Protein AF-A0A6L7EW89-F1 (afdb_monomer)

Organism: NCBI:txid2691959

Secondary structure (DSSP, 8-state):
-PPEEEEE-PPTT-S--EE--TTS--TTT--SS-S-HHHHSS--HHHHHHHHHHHHHHHHHHTTSS---HHHHHHHHHHHHHHHHHHHGGGEEEEE--SSTTHHHHHHGGGTTS--TT-EE-

Structure (mmCIF, N/CA/C/O backbone):
data_AF-A0A6L7EW89-F1
#
_entry.id   AF-A0A6L7EW89-F1
#
loop_
_atom_site.group_PDB
_atom_site.id
_atom_site.type_symbol
_atom_site.label_atom_id
_atom_site.label_alt_id
_atom_site.label_comp_id
_atom_site.label_asym_id
_atom_site.label_entity_id
_atom_site.label_seq_id
_atom_site.pdbx_PDB_ins_code
_atom_site.Cartn_x
_atom_site.Cartn_y
_atom_site.Cartn_z
_atom_site.occupancy
_atom_site.B_iso_or_equiv
_atom_site.auth_seq_id
_atom_site.auth_comp_id
_atom_site.auth_asym_id
_atom_site.auth_atom_id
_atom_site.pdbx_PDB_model_num
ATOM 1 N N . MET A 1 1 ? -4.971 5.692 22.492 1.00 75.12 1 MET A N 1
ATOM 2 C CA . MET A 1 1 ? -4.033 4.571 22.250 1.00 75.12 1 MET A CA 1
ATOM 3 C C . MET A 1 1 ? -3.258 4.875 20.975 1.00 75.12 1 MET A C 1
ATOM 5 O O . MET A 1 1 ? -3.842 5.491 20.091 1.00 75.12 1 MET A O 1
ATOM 9 N N . LYS A 1 2 ? -1.961 4.550 20.885 1.00 88.19 2 LYS A N 1
ATOM 10 C CA . LYS A 1 2 ? -1.204 4.744 19.634 1.00 88.19 2 LYS A CA 1
ATOM 11 C C . LYS A 1 2 ? -1.612 3.649 18.630 1.00 88.19 2 LYS A C 1
ATOM 13 O O . LYS A 1 2 ? -1.685 2.502 19.066 1.00 88.19 2 LYS A O 1
ATOM 18 N N . PRO A 1 3 ? -1.844 3.971 17.345 1.00 93.75 3 PRO A N 1
ATOM 19 C CA . PRO A 1 3 ? -2.218 2.970 16.347 1.00 93.75 3 PRO A CA 1
ATOM 20 C C . PRO A 1 3 ? -1.109 1.924 16.144 1.00 93.75 3 PRO A C 1
ATOM 22 O O . PRO A 1 3 ? 0.074 2.218 16.382 1.00 93.75 3 PRO A O 1
ATOM 25 N N . TYR A 1 4 ? -1.502 0.719 15.724 1.00 94.62 4 TYR A N 1
ATOM 26 C CA . TYR A 1 4 ? -0.593 -0.340 15.278 1.00 94.62 4 TYR A CA 1
ATOM 27 C C . TYR A 1 4 ? -0.007 0.034 13.916 1.00 94.62 4 TYR A C 1
ATOM 29 O O . TYR A 1 4 ? -0.7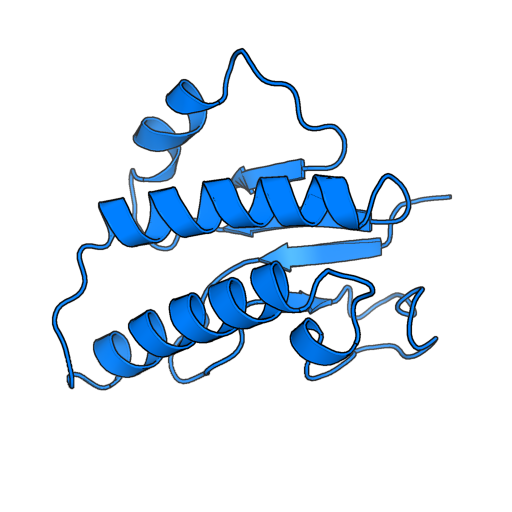36 0.483 13.031 1.00 94.62 4 TYR A O 1
ATOM 37 N N . ARG A 1 5 ? 1.312 -0.074 13.756 1.00 94.69 5 ARG A N 1
ATOM 38 C CA . ARG A 1 5 ? 1.981 0.363 12.527 1.00 94.69 5 ARG A CA 1
ATOM 39 C C . ARG A 1 5 ? 2.046 -0.787 11.538 1.00 94.69 5 ARG A C 1
ATOM 41 O O . ARG A 1 5 ? 2.531 -1.855 11.883 1.00 94.69 5 ARG A O 1
ATOM 48 N N . VAL A 1 6 ? 1.607 -0.520 10.315 1.00 95.50 6 VAL A N 1
ATOM 49 C CA . VAL A 1 6 ? 1.750 -1.426 9.177 1.00 95.50 6 VAL A CA 1
ATOM 50 C C . VAL A 1 6 ? 2.653 -0.740 8.167 1.00 95.50 6 VAL A C 1
ATOM 52 O O . VAL A 1 6 ? 2.361 0.364 7.708 1.00 95.50 6 VAL A O 1
ATOM 55 N N . ARG A 1 7 ? 3.776 -1.368 7.847 1.00 94.69 7 ARG A N 1
ATOM 56 C CA . ARG A 1 7 ? 4.661 -0.942 6.765 1.00 94.69 7 ARG A CA 1
ATOM 57 C C . ARG A 1 7 ? 4.203 -1.647 5.493 1.00 94.69 7 ARG A C 1
ATOM 59 O O . ARG A 1 7 ? 4.013 -2.856 5.518 1.00 94.69 7 ARG A O 1
ATOM 66 N N . PHE A 1 8 ? 4.009 -0.887 4.425 1.00 96.06 8 PHE A N 1
ATOM 67 C CA . PHE A 1 8 ? 3.593 -1.374 3.116 1.00 96.06 8 PHE A CA 1
ATOM 68 C C . PHE A 1 8 ? 4.735 -1.126 2.136 1.00 96.06 8 PHE A C 1
ATOM 70 O O . PHE A 1 8 ? 5.020 0.028 1.808 1.00 96.06 8 PHE A O 1
ATOM 77 N N . MET A 1 9 ? 5.395 -2.184 1.679 1.00 93.56 9 MET A N 1
ATOM 78 C CA . MET A 1 9 ? 6.488 -2.112 0.710 1.00 93.56 9 MET A CA 1
ATOM 79 C C . MET A 1 9 ? 6.770 -3.497 0.141 1.00 93.56 9 MET A C 1
ATOM 81 O O . MET A 1 9 ? 6.562 -4.487 0.832 1.00 93.56 9 MET A O 1
ATOM 85 N N . ALA A 1 10 ? 7.297 -3.572 -1.075 1.00 84.56 10 ALA A N 1
ATOM 86 C CA . ALA A 1 10 ? 7.809 -4.836 -1.581 1.00 84.56 10 ALA A CA 1
ATOM 87 C C . ALA A 1 10 ? 9.204 -5.107 -1.002 1.00 84.56 10 ALA A C 1
ATOM 89 O O . ALA A 1 10 ? 10.062 -4.220 -1.018 1.00 84.56 10 ALA A O 1
ATOM 90 N N . GLU A 1 11 ? 9.430 -6.317 -0.492 1.00 80.12 11 GLU A N 1
ATOM 91 C CA . GLU A 1 11 ? 10.760 -6.776 -0.093 1.00 80.12 11 GLU A CA 1
ATOM 92 C C . GLU A 1 11 ? 11.417 -7.581 -1.225 1.00 80.12 11 GLU A C 1
ATOM 94 O O . GLU A 1 11 ? 10.772 -8.345 -1.942 1.00 80.12 11 GLU A O 1
ATOM 99 N N . VAL A 1 12 ? 12.724 -7.377 -1.394 1.00 73.00 12 VAL A N 1
ATOM 100 C CA . VAL A 1 12 ? 13.578 -8.128 -2.326 1.00 73.00 12 VAL A CA 1
ATOM 101 C C . VAL A 1 12 ? 13.543 -9.612 -1.955 1.00 73.00 12 VAL A C 1
ATOM 103 O O . VAL A 1 12 ? 13.795 -9.971 -0.809 1.00 73.00 12 VAL A O 1
ATOM 106 N N . GLY A 1 13 ? 13.249 -10.477 -2.924 1.00 69.56 13 GLY A N 1
ATOM 107 C CA . GLY A 1 13 ? 13.204 -11.925 -2.723 1.00 69.56 13 GLY A CA 1
ATOM 108 C C . GLY A 1 13 ? 11.995 -12.477 -1.953 1.00 69.56 13 GLY A C 1
ATOM 109 O O . GLY A 1 13 ? 11.975 -13.681 -1.693 1.00 69.56 13 GLY A O 1
ATOM 110 N N . CYS A 1 14 ? 10.982 -11.667 -1.626 1.00 75.75 14 CYS A N 1
ATOM 111 C CA . CYS A 1 14 ? 9.791 -12.111 -0.888 1.00 75.75 14 CYS A CA 1
ATOM 112 C C . CYS A 1 14 ? 8.481 -11.808 -1.636 1.00 75.75 14 CYS A C 1
ATOM 114 O O . CYS A 1 14 ? 8.416 -10.902 -2.462 1.00 75.75 14 CYS A O 1
ATOM 116 N N . GLU A 1 15 ? 7.425 -12.580 -1.352 1.00 78.75 15 GLU A N 1
ATOM 117 C CA . GLU A 1 15 ? 6.064 -12.354 -1.882 1.00 78.75 15 GLU A CA 1
ATOM 118 C C . GLU A 1 15 ? 5.163 -11.526 -0.951 1.00 78.75 15 GLU A C 1
ATOM 120 O O . GLU A 1 15 ? 3.986 -11.338 -1.245 1.00 78.75 15 GLU A O 1
ATOM 125 N N . TYR A 1 16 ? 5.716 -10.998 0.144 1.00 84.88 16 TYR A N 1
ATOM 126 C CA . TYR A 1 16 ? 4.990 -10.195 1.127 1.00 84.88 16 TYR A CA 1
ATOM 127 C C . TYR A 1 16 ? 5.125 -8.693 0.842 1.00 84.88 16 TYR A C 1
ATOM 129 O O . TYR A 1 16 ? 6.177 -8.201 0.423 1.00 84.88 16 TYR A O 1
ATOM 137 N N . ALA A 1 17 ? 4.055 -7.953 1.112 1.00 91.75 17 ALA A N 1
ATOM 138 C CA . ALA A 1 17 ? 3.967 -6.500 1.039 1.00 91.75 17 ALA A CA 1
ATOM 139 C C . ALA A 1 17 ? 3.801 -5.823 2.410 1.00 91.75 17 ALA A C 1
ATOM 141 O O . ALA A 1 17 ? 4.047 -4.618 2.524 1.00 91.75 17 ALA A O 1
ATOM 142 N N . LEU A 1 1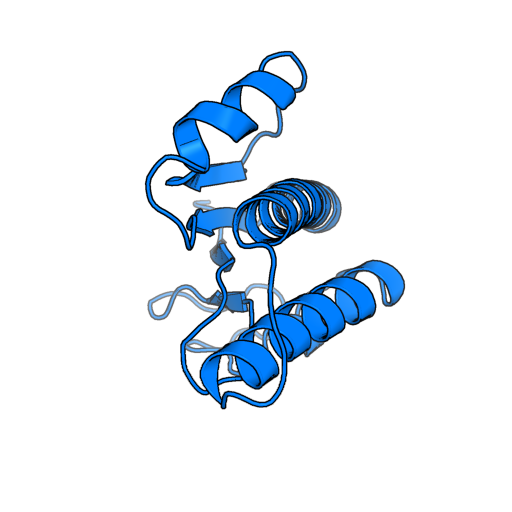8 ? 3.335 -6.542 3.435 1.00 94.50 18 LEU A N 1
ATOM 143 C CA . LEU A 1 18 ? 2.887 -5.974 4.703 1.00 94.50 18 LEU A CA 1
ATOM 144 C C . LEU A 1 18 ? 3.742 -6.449 5.875 1.00 94.50 18 LEU A C 1
ATOM 146 O O . LEU A 1 18 ? 3.906 -7.637 6.118 1.00 94.50 18 LEU A O 1
ATOM 150 N N . TRP A 1 19 ? 4.220 -5.489 6.668 1.00 91.88 19 TRP A N 1
ATOM 151 C CA . TRP A 1 19 ? 5.079 -5.763 7.818 1.00 91.88 19 TRP A CA 1
ATOM 152 C C . TRP A 1 19 ? 4.599 -5.051 9.073 1.00 91.88 19 TRP A C 1
ATOM 154 O O . TRP A 1 19 ? 4.364 -3.837 9.080 1.00 91.88 19 TRP A O 1
ATOM 164 N N . GLY A 1 20 ? 4.505 -5.813 10.156 1.00 90.81 20 GLY A N 1
ATOM 165 C CA . GLY A 1 20 ? 3.970 -5.355 11.429 1.00 90.81 20 GLY A CA 1
ATOM 166 C C . GLY A 1 20 ? 4.918 -4.467 12.218 1.00 90.81 20 GLY A C 1
ATOM 167 O O . GLY A 1 20 ? 6.096 -4.296 11.874 1.00 90.81 20 GLY A O 1
ATOM 168 N N . ASP A 1 21 ? 4.386 -3.906 13.305 1.00 86.88 21 ASP A N 1
ATOM 169 C CA . ASP A 1 21 ? 5.182 -3.344 14.393 1.00 86.88 21 ASP A CA 1
ATOM 170 C C . ASP A 1 21 ? 5.725 -4.511 15.235 1.00 86.88 21 ASP A C 1
ATOM 172 O O . ASP A 1 21 ? 4.927 -5.184 15.891 1.00 86.88 21 ASP A O 1
ATOM 176 N N . PRO A 1 22 ? 7.048 -4.754 15.246 1.00 86.00 22 PRO A N 1
ATOM 177 C CA . PRO A 1 22 ? 7.625 -5.887 15.969 1.00 86.00 22 PRO A CA 1
ATOM 178 C C . PRO A 1 22 ? 7.511 -5.735 17.493 1.00 86.00 22 PRO A C 1
ATOM 180 O O . PRO A 1 22 ? 7.594 -6.692 18.254 1.00 86.00 22 PRO A O 1
ATOM 183 N N . TRP A 1 23 ? 7.277 -4.511 17.971 1.00 88.25 23 TRP A N 1
ATOM 184 C CA . TRP A 1 23 ? 7.273 -4.186 19.396 1.00 88.25 23 TRP A CA 1
ATOM 185 C C . TRP A 1 23 ? 5.871 -4.113 19.994 1.00 88.25 23 TRP A C 1
ATOM 187 O O . TRP A 1 23 ? 5.718 -3.702 21.149 1.00 88.25 23 TRP A O 1
ATOM 197 N N . ARG A 1 24 ? 4.830 -4.409 19.207 1.00 87.81 24 ARG A N 1
ATOM 198 C CA . ARG A 1 24 ? 3.441 -4.365 19.671 1.00 87.81 24 ARG A CA 1
ATOM 199 C C . ARG A 1 24 ? 2.634 -5.543 19.153 1.00 87.81 24 ARG A C 1
ATOM 201 O O . ARG A 1 24 ? 2.871 -5.980 18.033 1.00 87.81 24 ARG A O 1
ATOM 208 N N . PRO A 1 25 ? 1.653 -6.015 19.931 1.00 90.81 25 PRO A N 1
ATOM 209 C CA . PRO A 1 25 ? 0.766 -7.052 19.455 1.00 90.81 25 PRO A CA 1
ATOM 210 C C . PRO A 1 25 ? -0.131 -6.480 18.356 1.00 90.81 25 PRO A C 1
ATOM 212 O O . PRO A 1 25 ? -0.664 -5.368 18.488 1.00 90.81 25 PRO A O 1
ATOM 215 N N . CYS A 1 26 ? -0.295 -7.232 17.272 1.00 91.12 26 CYS A N 1
ATOM 216 C CA . CYS A 1 26 ? -1.260 -6.901 16.236 1.00 91.12 26 CYS A CA 1
ATOM 217 C C . CYS A 1 26 ? -2.678 -6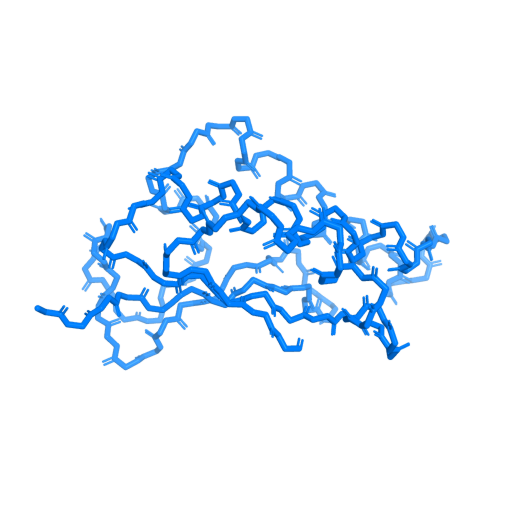.941 16.829 1.00 91.12 26 CYS A C 1
ATOM 219 O O . CYS A 1 26 ? -3.024 -7.916 17.494 1.00 91.12 26 CYS A O 1
ATOM 221 N N . PRO A 1 27 ? -3.538 -5.934 16.594 1.00 92.38 27 PRO A N 1
ATOM 222 C CA . PRO A 1 27 ? -4.902 -5.952 17.118 1.00 92.38 27 PRO A CA 1
ATOM 223 C C . PRO A 1 27 ? -5.761 -7.118 16.603 1.00 92.38 27 PRO A C 1
ATOM 225 O O . PRO A 1 27 ? -6.732 -7.471 17.265 1.00 92.38 27 PRO A O 1
ATOM 228 N N . ALA A 1 28 ? -5.430 -7.686 15.437 1.00 90.94 28 ALA A N 1
ATOM 229 C CA . ALA A 1 28 ? -6.175 -8.790 14.835 1.00 90.94 28 ALA A CA 1
ATOM 230 C C . ALA A 1 28 ? -5.798 -10.171 15.402 1.00 90.94 28 ALA A C 1
ATOM 232 O O . ALA A 1 28 ? -6.694 -10.977 15.634 1.00 90.94 28 ALA A O 1
ATOM 233 N N . SER A 1 29 ? -4.511 -10.440 15.654 1.00 88.56 29 SER A N 1
ATOM 234 C CA . SER A 1 29 ? -4.049 -11.745 16.169 1.00 88.56 29 SER A CA 1
ATOM 235 C C . SER A 1 29 ? -3.695 -11.743 17.657 1.00 88.56 29 SER A C 1
ATOM 237 O O . SER A 1 29 ? -3.817 -12.766 18.319 1.00 88.56 29 SER A O 1
ATOM 239 N N . GLY A 1 30 ? -3.267 -10.603 18.203 1.00 87.69 30 GLY A N 1
ATOM 240 C CA . GLY A 1 30 ? -2.687 -10.502 19.544 1.00 87.69 30 GLY A CA 1
ATOM 241 C C . GLY A 1 30 ? -1.191 -10.834 19.614 1.00 87.69 30 GLY A C 1
ATOM 242 O O . GLY A 1 30 ? -0.592 -10.630 20.670 1.00 87.69 30 GLY A O 1
ATOM 243 N N . ASP A 1 31 ? -0.581 -11.265 18.508 1.00 85.12 31 ASP A N 1
ATOM 244 C CA . ASP A 1 31 ? 0.826 -11.672 18.453 1.00 85.12 31 ASP A CA 1
ATOM 245 C C . ASP A 1 31 ? 1.757 -10.508 18.087 1.00 85.12 31 ASP A C 1
ATOM 247 O O . ASP A 1 31 ? 1.389 -9.586 17.349 1.00 85.12 31 ASP A O 1
ATOM 251 N N . HIS A 1 32 ? 2.978 -10.553 18.621 1.00 79.50 32 HIS A N 1
ATOM 252 C CA . HIS A 1 32 ? 4.103 -9.749 18.135 1.00 79.50 32 HIS A CA 1
ATOM 253 C C . HIS A 1 32 ? 4.673 -10.397 16.871 1.00 79.50 32 HIS A C 1
ATOM 255 O O . HIS A 1 32 ? 4.574 -11.611 16.733 1.00 79.50 32 HIS A O 1
ATOM 261 N N . ASP A 1 33 ? 5.284 -9.607 15.983 1.00 73.25 33 ASP A N 1
ATOM 262 C CA . ASP A 1 33 ? 5.946 -10.133 14.776 1.00 73.25 33 ASP A CA 1
ATOM 263 C C . ASP A 1 33 ? 5.058 -11.054 13.932 1.00 73.25 33 ASP A C 1
ATOM 265 O O . ASP A 1 33 ? 5.470 -12.127 13.506 1.00 73.25 33 ASP A O 1
ATOM 269 N N . VAL A 1 34 ? 3.815 -10.630 13.696 1.00 78.75 34 VAL A N 1
ATOM 270 C CA . VAL A 1 34 ? 2.884 -11.374 12.845 1.00 78.75 34 VAL A CA 1
ATOM 271 C C . VAL A 1 34 ? 3.485 -11.544 11.456 1.00 78.75 34 VAL A C 1
ATOM 273 O O . VAL A 1 34 ? 3.596 -10.576 10.699 1.00 78.75 34 VAL A O 1
ATOM 276 N N . GLU A 1 35 ? 3.856 -12.780 11.145 1.00 75.69 35 GLU A N 1
ATOM 277 C CA . GLU A 1 35 ? 4.119 -13.226 9.785 1.00 75.69 35 GLU A CA 1
ATOM 278 C C . GLU A 1 35 ? 2.801 -13.211 8.999 1.00 75.69 35 GLU A C 1
ATOM 280 O O . GLU A 1 35 ? 1.729 -13.434 9.565 1.00 75.69 35 GLU A O 1
ATOM 285 N N . ASP A 1 36 ? 2.883 -12.944 7.695 1.00 82.75 36 ASP A N 1
ATOM 286 C CA . ASP A 1 36 ? 1.747 -13.070 6.778 1.00 82.75 36 ASP A CA 1
ATOM 287 C C . ASP A 1 36 ? 0.552 -12.142 7.097 1.00 82.75 36 ASP A C 1
ATOM 289 O O . ASP A 1 36 ? -0.624 -12.526 7.122 1.00 82.75 36 ASP A O 1
ATOM 293 N N . LEU A 1 37 ? 0.855 -10.868 7.374 1.00 90.81 37 LEU A N 1
ATOM 294 C CA . LEU A 1 37 ? -0.148 -9.859 7.727 1.00 90.81 37 LEU A CA 1
ATOM 295 C C . LEU A 1 37 ? -1.252 -9.696 6.681 1.00 90.81 37 LEU A C 1
ATOM 297 O O . LEU A 1 37 ? -2.371 -9.323 7.033 1.00 90.81 37 LEU A O 1
ATOM 301 N N . GLU A 1 38 ? -0.961 -9.969 5.417 1.00 89.50 38 GLU A N 1
ATOM 302 C CA . GLU A 1 38 ? -1.910 -9.977 4.310 1.00 89.50 38 GLU A CA 1
ATOM 303 C C . GLU A 1 38 ? -3.119 -10.866 4.614 1.00 89.50 38 GLU A C 1
ATOM 305 O O . GLU A 1 38 ? -4.254 -10.468 4.340 1.00 89.50 38 GLU A O 1
ATOM 310 N N . HIS A 1 39 ? -2.898 -12.023 5.241 1.00 89.62 39 HIS A N 1
ATOM 311 C CA . HIS A 1 39 ? -3.946 -12.989 5.569 1.00 89.62 39 HIS A CA 1
ATOM 312 C C . HIS A 1 39 ? -4.559 -12.776 6.959 1.00 89.62 39 HIS A C 1
ATOM 314 O O . HIS A 1 39 ? -5.674 -13.235 7.211 1.00 89.62 39 HIS A O 1
ATOM 320 N N . VAL A 1 40 ? -3.878 -12.049 7.849 1.00 92.56 40 VAL A N 1
ATOM 321 C CA . VAL A 1 40 ? -4.348 -11.790 9.223 1.00 92.56 40 VAL A CA 1
ATOM 322 C C . VAL A 1 40 ? -5.181 -10.512 9.332 1.00 92.56 40 VAL A C 1
ATOM 324 O O . VAL A 1 40 ? -6.099 -10.431 10.152 1.00 92.56 40 VAL A O 1
ATOM 327 N N . LEU A 1 41 ? -4.859 -9.482 8.548 1.00 94.44 41 LEU A N 1
ATOM 328 C CA . LEU A 1 41 ? -5.513 -8.186 8.676 1.00 94.44 41 LEU A CA 1
ATOM 329 C C . LEU A 1 41 ? -7.000 -8.249 8.268 1.00 94.44 41 LEU A C 1
ATOM 331 O O . LEU A 1 41 ? -7.358 -8.937 7.307 1.00 94.44 41 LEU A O 1
ATOM 335 N N . PRO A 1 42 ? -7.878 -7.502 8.969 1.00 95.19 42 PRO A N 1
ATOM 336 C CA . PRO A 1 42 ? -9.317 -7.500 8.722 1.00 95.19 42 PRO A CA 1
ATOM 337 C C . PRO A 1 42 ? -9.663 -6.604 7.525 1.00 95.19 42 PRO A C 1
ATOM 339 O O . PRO A 1 42 ? -10.255 -5.537 7.681 1.00 95.19 42 PRO A O 1
ATOM 342 N N . VAL A 1 43 ? -9.245 -7.030 6.338 1.00 96.44 43 VAL A N 1
ATOM 343 C CA . VAL A 1 43 ? -9.462 -6.351 5.055 1.00 96.44 43 VAL A CA 1
ATOM 344 C C . VAL A 1 43 ? -10.346 -7.192 4.146 1.00 96.44 43 VAL A C 1
ATOM 346 O O . VAL A 1 43 ? -10.539 -8.387 4.382 1.00 96.44 43 VAL A O 1
ATOM 349 N N . SER 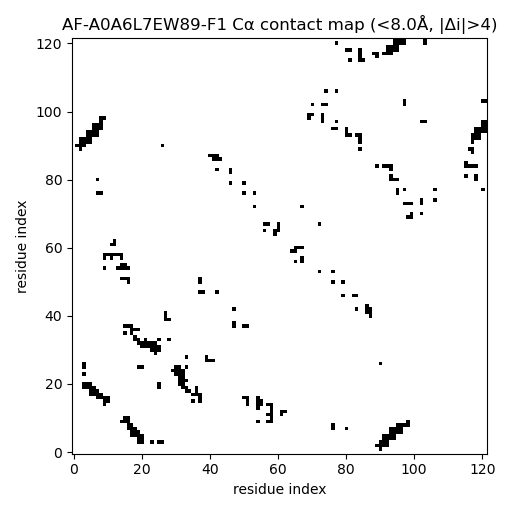A 1 44 ? -10.889 -6.569 3.108 1.00 97.56 44 SER A N 1
ATOM 350 C CA . SER A 1 44 ? -11.625 -7.268 2.065 1.00 97.56 44 SER A CA 1
ATOM 351 C C . SER A 1 44 ? -10.721 -8.242 1.301 1.00 97.56 44 SER A C 1
ATOM 353 O O . SER A 1 44 ? -9.531 -7.985 1.094 1.00 97.56 44 SER A O 1
ATOM 355 N N . ASP A 1 45 ? -11.301 -9.357 0.848 1.00 97.19 45 ASP A N 1
ATOM 356 C CA . ASP A 1 45 ? -10.572 -10.349 0.050 1.00 97.19 45 ASP A CA 1
ATOM 357 C C . ASP A 1 45 ? -10.065 -9.742 -1.271 1.00 97.19 45 ASP A C 1
ATOM 359 O O . ASP A 1 45 ? -8.944 -10.018 -1.681 1.00 97.19 45 ASP A O 1
ATOM 363 N N . ASP A 1 46 ? -10.827 -8.826 -1.885 1.00 97.75 46 ASP A N 1
ATOM 364 C CA . ASP A 1 46 ? -10.399 -8.109 -3.096 1.00 97.75 46 ASP A CA 1
ATOM 365 C C . ASP A 1 46 ? -9.127 -7.277 -2.868 1.00 97.75 46 ASP A C 1
ATOM 367 O O . ASP A 1 46 ? -8.186 -7.333 -3.665 1.00 97.75 46 ASP A O 1
ATOM 371 N N . LEU A 1 47 ? -9.071 -6.510 -1.772 1.00 97.44 47 LEU A N 1
ATOM 372 C CA . LEU A 1 47 ? -7.882 -5.728 -1.454 1.00 97.44 47 LEU A CA 1
ATOM 373 C C . LEU A 1 47 ? -6.695 -6.643 -1.139 1.00 97.44 47 LEU A C 1
ATOM 375 O O . LEU A 1 47 ? -5.587 -6.379 -1.613 1.00 97.44 47 LEU A O 1
ATOM 379 N N . ARG A 1 48 ? -6.919 -7.726 -0.385 1.00 96.69 48 ARG A N 1
ATOM 380 C CA . ARG A 1 48 ? -5.886 -8.727 -0.087 1.00 96.69 48 ARG A CA 1
ATOM 381 C C . ARG A 1 48 ? -5.295 -9.310 -1.370 1.00 96.69 48 ARG A C 1
ATOM 383 O O . ARG A 1 48 ? -4.080 -9.252 -1.557 1.00 96.69 48 ARG A O 1
ATOM 390 N N . ASP A 1 49 ? -6.141 -9.788 -2.277 1.00 96.56 49 ASP A N 1
ATOM 391 C CA . ASP A 1 49 ? -5.717 -10.400 -3.538 1.00 96.56 49 ASP A CA 1
ATOM 392 C C . ASP A 1 49 ? -4.911 -9.421 -4.399 1.00 96.56 49 ASP A C 1
ATOM 394 O O . ASP A 1 49 ? -3.889 -9.785 -4.988 1.00 96.56 49 ASP A O 1
ATOM 398 N N . ARG A 1 50 ? -5.316 -8.145 -4.444 1.00 97.06 50 ARG A N 1
ATOM 399 C CA . ARG A 1 50 ? -4.574 -7.109 -5.175 1.00 97.06 50 ARG A CA 1
ATOM 400 C C . ARG A 1 50 ? -3.218 -6.792 -4.552 1.00 97.06 50 ARG A C 1
ATOM 402 O O . ARG A 1 50 ? -2.263 -6.577 -5.301 1.00 97.06 50 ARG A O 1
ATOM 409 N N . ILE A 1 51 ? -3.116 -6.768 -3.222 1.00 96.06 51 ILE A N 1
ATOM 410 C CA . ILE A 1 51 ? -1.845 -6.565 -2.512 1.00 96.06 51 ILE A CA 1
ATOM 411 C C . ILE A 1 51 ? -0.888 -7.726 -2.804 1.00 96.06 51 ILE A C 1
ATOM 413 O O . ILE A 1 51 ? 0.246 -7.479 -3.215 1.00 96.06 51 ILE A O 1
ATOM 417 N N . LEU A 1 52 ? -1.358 -8.970 -2.682 1.00 94.50 52 LEU A N 1
ATOM 418 C CA . LEU A 1 52 ? -0.562 -10.167 -2.973 1.00 94.50 52 LEU A CA 1
ATOM 419 C C . LEU A 1 52 ? -0.112 -10.201 -4.440 1.00 94.50 52 LEU A C 1
ATOM 421 O O . LEU A 1 52 ? 1.066 -10.397 -4.736 1.00 94.50 52 LEU A O 1
ATOM 425 N N . ALA A 1 53 ? -1.020 -9.922 -5.378 1.00 94.50 53 ALA A N 1
ATOM 426 C CA . ALA A 1 53 ? -0.685 -9.866 -6.799 1.00 94.50 53 ALA A CA 1
ATOM 427 C C . ALA A 1 53 ? 0.318 -8.747 -7.125 1.00 94.50 53 ALA A C 1
ATOM 429 O O . ALA A 1 53 ? 1.142 -8.884 -8.031 1.00 94.50 53 ALA A O 1
ATOM 430 N N . TRP A 1 54 ? 0.257 -7.620 -6.414 1.00 95.31 54 TRP A N 1
ATOM 431 C CA . TRP A 1 54 ? 1.245 -6.553 -6.542 1.00 95.31 54 TRP A CA 1
ATOM 432 C C . TRP A 1 54 ? 2.610 -6.986 -6.003 1.00 95.31 54 TRP A C 1
ATOM 434 O O . TRP A 1 54 ? 3.597 -6.812 -6.714 1.00 95.31 54 TRP A O 1
ATOM 444 N N . ALA A 1 55 ? 2.676 -7.618 -4.830 1.00 93.81 55 ALA A N 1
ATOM 445 C CA . ALA A 1 55 ? 3.924 -8.129 -4.265 1.00 93.81 55 ALA A CA 1
ATOM 446 C C . ALA A 1 55 ? 4.586 -9.177 -5.180 1.00 93.81 55 ALA A C 1
ATOM 448 O O . ALA A 1 55 ? 5.770 -9.063 -5.506 1.00 93.81 55 ALA A O 1
ATOM 449 N N . ASP A 1 56 ? 3.800 -10.123 -5.710 1.00 92.94 56 ASP A N 1
ATOM 450 C CA . ASP A 1 56 ? 4.276 -11.149 -6.649 1.00 92.94 56 ASP A CA 1
ATOM 451 C C . ASP A 1 56 ? 4.909 -10.539 -7.911 1.00 92.94 56 ASP A C 1
ATOM 453 O O . ASP A 1 56 ? 5.914 -11.040 -8.419 1.00 92.94 56 ASP A O 1
ATOM 457 N N . ARG A 1 57 ? 4.385 -9.409 -8.413 1.00 92.75 57 ARG A N 1
ATOM 458 C CA . ARG A 1 57 ? 4.996 -8.713 -9.560 1.00 92.75 57 ARG A CA 1
ATOM 459 C C . ARG A 1 57 ? 6.410 -8.228 -9.256 1.00 92.75 57 ARG A C 1
ATOM 461 O O . ARG A 1 57 ? 7.258 -8.330 -10.142 1.00 92.75 57 ARG A O 1
ATOM 468 N N . TYR A 1 58 ? 6.655 -7.699 -8.058 1.00 91.75 58 TYR A N 1
ATOM 469 C CA . TYR A 1 58 ? 7.995 -7.266 -7.663 1.00 91.75 58 TYR A CA 1
ATOM 470 C C . TYR A 1 58 ? 8.926 -8.453 -7.463 1.00 91.75 58 TYR A C 1
ATOM 472 O O . TYR A 1 58 ? 10.022 -8.452 -8.013 1.00 91.75 58 TYR A O 1
ATOM 480 N N . ARG A 1 59 ? 8.457 -9.506 -6.782 1.00 92.38 59 ARG A N 1
ATOM 481 C CA . ARG A 1 59 ? 9.215 -10.748 -6.593 1.00 92.38 59 ARG A CA 1
ATOM 482 C C . ARG A 1 59 ? 9.710 -11.331 -7.918 1.00 92.38 59 ARG A C 1
ATOM 484 O O . ARG A 1 59 ? 10.877 -11.688 -8.042 1.00 92.38 59 ARG A O 1
ATOM 491 N N . ARG A 1 60 ? 8.841 -11.406 -8.931 1.00 91.31 60 ARG A N 1
ATOM 492 C CA . ARG A 1 60 ? 9.216 -11.902 -10.269 1.00 91.31 60 ARG A CA 1
ATOM 493 C C . ARG A 1 60 ? 10.195 -10.981 -10.994 1.00 91.31 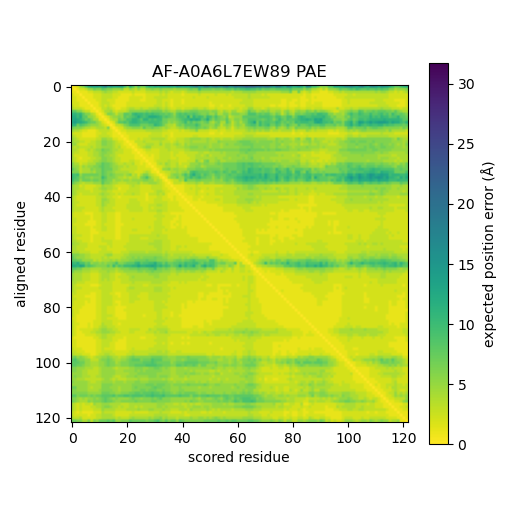60 ARG A C 1
ATOM 495 O O . ARG A 1 60 ? 11.059 -11.468 -11.716 1.00 91.31 60 ARG A O 1
ATOM 502 N N . TYR A 1 61 ? 10.053 -9.667 -10.833 1.00 91.06 61 TYR A N 1
ATOM 503 C CA . TYR A 1 61 ? 11.001 -8.699 -11.385 1.00 91.06 61 TYR A CA 1
ATOM 504 C C . TYR A 1 61 ? 12.388 -8.846 -10.762 1.00 91.06 61 TYR A C 1
ATOM 506 O O . TYR A 1 61 ? 13.377 -8.943 -11.484 1.00 91.06 61 TYR A O 1
ATOM 514 N N . ASP A 1 62 ? 12.444 -8.935 -9.438 1.00 88.81 62 ASP A N 1
ATOM 515 C CA . ASP A 1 62 ? 13.675 -9.120 -8.676 1.00 88.81 62 ASP A CA 1
ATOM 516 C C . ASP A 1 62 ? 14.370 -10.452 -9.019 1.00 88.81 62 ASP A C 1
ATOM 518 O O . ASP A 1 62 ? 15.585 -10.507 -9.197 1.00 88.81 62 ASP A O 1
ATOM 522 N N . GLY A 1 63 ? 13.585 -11.509 -9.254 1.00 89.50 63 GLY A N 1
ATOM 523 C CA . GLY A 1 63 ? 14.068 -12.791 -9.781 1.00 89.50 63 GLY A CA 1
ATOM 524 C C . GLY A 1 63 ? 14.500 -12.775 -11.256 1.00 89.50 63 GLY A C 1
ATOM 525 O O . GLY A 1 63 ? 14.934 -13.804 -11.771 1.00 89.50 63 GLY A O 1
ATOM 526 N N . GLY A 1 64 ? 14.375 -11.645 -11.960 1.00 87.50 64 GLY A N 1
ATOM 527 C CA . GLY A 1 64 ? 14.732 -11.511 -13.376 1.00 87.50 64 GLY A CA 1
ATOM 528 C C . GLY A 1 64 ? 13.751 -12.175 -14.349 1.00 87.50 64 GLY A C 1
ATOM 529 O O . GLY A 1 64 ? 14.059 -12.319 -15.531 1.00 87.50 64 GLY A O 1
ATOM 530 N N . GLU A 1 65 ? 12.569 -12.582 -13.884 1.00 88.50 65 GLU A N 1
ATOM 531 C CA . GLU A 1 65 ? 11.566 -13.276 -14.700 1.00 88.50 65 GLU A CA 1
ATOM 532 C C . GLU A 1 65 ? 10.733 -12.315 -15.561 1.00 88.50 65 GLU A C 1
ATOM 534 O O . GLU A 1 65 ? 10.108 -12.735 -16.539 1.00 88.50 65 GLU A O 1
ATOM 539 N N . ARG A 1 66 ? 10.661 -11.029 -15.187 1.00 85.25 66 ARG A N 1
ATOM 540 C CA . ARG A 1 66 ? 9.768 -10.062 -15.835 1.00 85.25 66 ARG A CA 1
ATOM 541 C C . ARG A 1 66 ? 10.270 -8.626 -15.734 1.00 85.25 66 ARG A C 1
ATOM 543 O O . ARG A 1 66 ? 10.810 -8.223 -14.716 1.00 85.25 66 ARG A O 1
ATOM 550 N N . GLU A 1 67 ? 9.991 -7.821 -16.754 1.00 91.69 67 GLU A N 1
ATOM 551 C CA . GLU A 1 67 ? 10.142 -6.367 -16.668 1.00 91.69 67 GLU A CA 1
ATOM 552 C C . GLU A 1 67 ? 9.046 -5.732 -15.798 1.00 91.69 67 GLU A C 1
ATOM 554 O O . GLU A 1 67 ? 7.876 -6.139 -15.826 1.00 91.69 67 GLU A O 1
ATOM 559 N N . LEU A 1 68 ? 9.413 -4.687 -15.056 1.00 92.06 68 LEU A N 1
ATOM 560 C CA . LEU A 1 68 ? 8.502 -3.940 -14.200 1.00 92.06 68 LEU A CA 1
ATOM 561 C C . LEU A 1 68 ? 8.685 -2.438 -14.405 1.00 92.06 68 LEU A C 1
ATOM 563 O O . LEU A 1 68 ? 9.773 -1.896 -14.224 1.00 92.06 68 LEU A O 1
ATOM 567 N N . ASP A 1 69 ? 7.594 -1.753 -14.745 1.00 93.69 69 ASP A N 1
ATOM 568 C CA . ASP A 1 69 ? 7.553 -0.296 -14.664 1.00 93.69 69 ASP A CA 1
ATOM 569 C C . ASP A 1 69 ? 7.470 0.109 -13.189 1.00 93.69 69 ASP A C 1
ATOM 571 O O . ASP A 1 69 ? 6.408 0.052 -12.565 1.00 93.69 69 ASP A O 1
ATOM 575 N N . MET A 1 70 ? 8.614 0.518 -12.645 1.00 91.00 70 MET A N 1
ATOM 576 C CA . MET A 1 70 ? 8.761 0.923 -11.250 1.00 91.00 70 MET A CA 1
ATOM 577 C C . MET A 1 70 ? 7.906 2.143 -10.884 1.00 91.00 70 MET A C 1
ATOM 579 O O . MET A 1 70 ? 7.461 2.263 -9.745 1.00 91.00 70 MET A O 1
ATOM 583 N N . TRP A 1 71 ? 7.621 3.037 -11.836 1.00 92.94 71 TRP A N 1
ATOM 584 C CA . TRP A 1 71 ? 6.782 4.201 -11.564 1.00 92.94 71 TRP A CA 1
ATOM 585 C C . TRP A 1 71 ? 5.316 3.808 -11.419 1.00 92.94 71 TRP A C 1
ATOM 587 O O . TRP A 1 71 ? 4.669 4.264 -10.478 1.00 92.94 71 TRP A O 1
ATOM 597 N N . ASP A 1 72 ? 4.787 2.995 -12.339 1.00 93.69 72 ASP A N 1
ATOM 598 C CA . ASP A 1 72 ? 3.426 2.443 -12.233 1.00 93.69 72 ASP A CA 1
ATOM 599 C C . ASP A 1 72 ? 3.294 1.559 -10.988 1.00 93.69 72 ASP A C 1
ATOM 601 O O . ASP A 1 72 ? 2.302 1.650 -10.264 1.00 93.69 72 ASP A O 1
ATOM 605 N N . PHE A 1 73 ? 4.318 0.753 -10.700 1.00 94.62 73 PHE A N 1
ATOM 606 C CA . PHE A 1 73 ? 4.371 -0.098 -9.518 1.00 94.62 73 PHE A CA 1
ATOM 607 C C . PHE A 1 73 ? 4.190 0.703 -8.224 1.00 94.62 73 PHE A C 1
ATOM 609 O O . PHE A 1 73 ? 3.271 0.409 -7.453 1.00 94.62 73 PHE A O 1
ATOM 616 N N . ASP A 1 74 ? 4.992 1.756 -8.036 1.00 94.69 74 ASP A N 1
ATOM 617 C CA . ASP A 1 74 ? 4.900 2.626 -6.864 1.00 94.69 74 ASP A CA 1
ATOM 618 C C . ASP A 1 74 ? 3.583 3.407 -6.809 1.00 94.69 74 ASP A C 1
ATOM 620 O O . ASP A 1 74 ? 2.999 3.591 -5.740 1.00 94.69 74 ASP A O 1
ATOM 624 N N . GLY A 1 75 ? 3.076 3.842 -7.965 1.00 95.38 75 GLY A N 1
ATOM 625 C CA . GLY A 1 75 ? 1.783 4.515 -8.052 1.00 95.38 75 GLY A CA 1
ATOM 626 C C . GLY A 1 75 ? 0.656 3.626 -7.530 1.00 95.38 75 GLY A C 1
ATOM 627 O O . GLY A 1 75 ? -0.160 4.071 -6.719 1.00 95.38 75 GL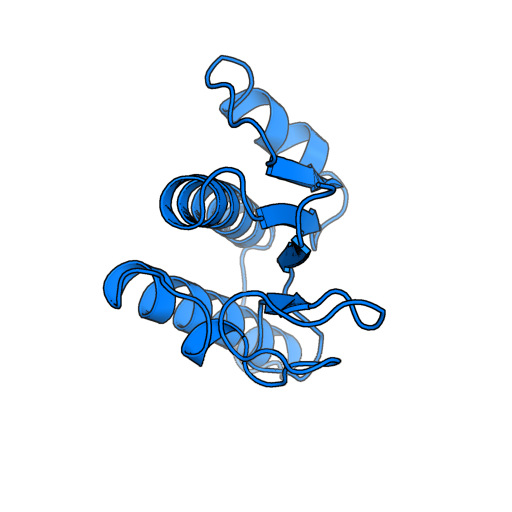Y A O 1
ATOM 628 N N . ARG A 1 76 ? 0.630 2.353 -7.938 1.00 95.81 76 ARG A N 1
ATOM 629 C CA . ARG A 1 76 ? -0.365 1.376 -7.472 1.00 95.81 76 ARG A CA 1
ATOM 630 C C . ARG A 1 76 ? -0.190 1.030 -6.000 1.00 95.81 76 ARG A C 1
ATOM 632 O O . ARG A 1 76 ? -1.182 1.044 -5.276 1.00 95.81 76 ARG A O 1
ATOM 639 N N . GLY A 1 77 ? 1.042 0.784 -5.552 1.00 96.44 77 GLY A N 1
ATOM 640 C CA . GLY A 1 77 ? 1.343 0.506 -4.145 1.00 96.44 77 GLY A CA 1
ATOM 641 C C . GLY A 1 77 ? 0.868 1.636 -3.228 1.00 96.44 77 GLY A C 1
ATOM 642 O O . GLY A 1 77 ? 0.152 1.403 -2.253 1.00 96.44 77 GLY A O 1
ATOM 643 N N . MET A 1 78 ? 1.139 2.888 -3.611 1.00 96.06 78 MET A N 1
ATOM 644 C CA . MET A 1 78 ? 0.667 4.064 -2.884 1.00 96.06 78 MET A CA 1
ATOM 645 C C . MET A 1 78 ? -0.869 4.114 -2.802 1.00 96.06 78 MET A C 1
ATOM 647 O O . MET A 1 78 ? -1.411 4.318 -1.716 1.00 96.06 78 MET A O 1
ATOM 651 N N . HIS A 1 79 ? -1.589 3.911 -3.909 1.00 96.81 79 HIS A N 1
ATOM 652 C CA . HIS A 1 79 ? -3.058 3.940 -3.894 1.00 96.81 79 HIS A CA 1
ATOM 653 C C . HIS A 1 79 ? -3.651 2.810 -3.042 1.00 96.81 79 HIS A C 1
ATOM 655 O O . HIS A 1 79 ? -4.526 3.071 -2.216 1.00 96.81 79 HIS A O 1
ATOM 661 N N . MET A 1 80 ? -3.130 1.587 -3.167 1.00 97.56 80 MET A N 1
ATOM 662 C CA . MET A 1 80 ? -3.589 0.450 -2.364 1.00 97.56 80 MET A CA 1
ATOM 663 C C . MET A 1 80 ? -3.283 0.625 -0.878 1.00 97.56 80 MET A C 1
ATOM 665 O O . MET A 1 80 ? -4.120 0.312 -0.044 1.00 97.56 80 MET A O 1
ATOM 669 N N . SER A 1 81 ? -2.134 1.194 -0.509 1.00 97.81 81 SER A N 1
ATOM 670 C CA . SER A 1 81 ? -1.826 1.461 0.904 1.00 97.81 81 SER A CA 1
ATOM 671 C C . SER A 1 81 ? -2.789 2.476 1.546 1.00 97.81 81 SER A C 1
ATOM 673 O O . SER A 1 81 ? -3.072 2.411 2.744 1.00 97.81 81 SER A O 1
ATOM 675 N N . ARG A 1 82 ? -3.342 3.406 0.757 1.00 97.94 82 ARG A N 1
ATOM 676 C CA . ARG A 1 82 ? -4.380 4.343 1.218 1.00 97.94 82 ARG A CA 1
ATOM 677 C C . ARG A 1 82 ? -5.732 3.659 1.362 1.00 97.94 82 ARG A C 1
ATOM 679 O O . ARG A 1 82 ? -6.459 3.958 2.304 1.00 97.94 82 ARG A O 1
ATOM 686 N N . GLU A 1 83 ? -6.066 2.763 0.442 1.00 97.81 83 GLU A N 1
ATOM 687 C CA . GLU A 1 83 ? -7.247 1.905 0.540 1.00 97.81 83 GLU A CA 1
ATOM 688 C C . GLU A 1 83 ? -7.175 1.012 1.784 1.00 97.81 83 GLU A C 1
ATOM 690 O O . GLU A 1 83 ? -8.098 1.017 2.596 1.00 97.81 83 GLU A O 1
ATOM 695 N N . LEU A 1 84 ? -6.013 0.402 2.027 1.00 98.12 84 LEU A N 1
ATOM 696 C CA . LEU A 1 84 ? -5.712 -0.355 3.237 1.00 98.12 84 LEU A CA 1
ATOM 697 C C . LEU A 1 84 ? -5.926 0.480 4.502 1.00 98.12 84 LEU A C 1
ATOM 699 O O . LEU A 1 84 ? -6.598 0.035 5.429 1.00 98.12 84 LEU A O 1
ATOM 703 N N . GLN A 1 85 ? -5.418 1.718 4.548 1.00 98.12 85 GLN A N 1
ATOM 704 C CA . GLN A 1 85 ? -5.657 2.599 5.696 1.00 98.12 85 GLN A CA 1
ATOM 705 C C . GLN A 1 85 ? -7.153 2.859 5.935 1.00 98.12 85 GLN A C 1
ATOM 707 O O . GLN A 1 85 ? -7.575 2.989 7.089 1.00 98.12 85 GLN A O 1
ATOM 712 N N . ARG A 1 86 ? -7.951 2.976 4.870 1.00 97.69 86 ARG A N 1
ATOM 713 C CA . ARG A 1 86 ? -9.391 3.238 4.977 1.00 97.69 86 ARG A CA 1
ATOM 714 C C . ARG A 1 86 ? -10.146 2.034 5.522 1.00 97.69 86 ARG A C 1
ATOM 716 O O . ARG A 1 86 ? -10.987 2.235 6.392 1.00 97.69 86 ARG A O 1
ATOM 723 N N . GLU A 1 87 ? -9.823 0.827 5.064 1.00 97.75 87 GLU A N 1
ATOM 724 C CA . GLU A 1 87 ? -10.448 -0.400 5.572 1.00 97.75 87 GLU A CA 1
ATOM 725 C C . GLU A 1 87 ? -10.059 -0.683 7.028 1.00 97.75 87 GLU A C 1
ATOM 727 O O . GLU A 1 87 ? -10.922 -0.937 7.865 1.00 97.75 87 GLU A O 1
ATOM 732 N N . LEU A 1 88 ? -8.773 -0.547 7.363 1.00 96.56 88 LEU A N 1
ATOM 733 C CA . LEU A 1 88 ? -8.276 -0.793 8.720 1.00 96.56 88 LEU A CA 1
ATOM 734 C C . LEU A 1 88 ? -8.732 0.268 9.735 1.00 96.56 88 LEU A C 1
ATOM 736 O O . LEU A 1 88 ? -8.819 0.017 10.941 1.00 96.56 88 LEU A O 1
ATOM 740 N N . GLY A 1 89 ? -8.988 1.489 9.269 1.00 95.56 89 GLY A N 1
ATOM 741 C C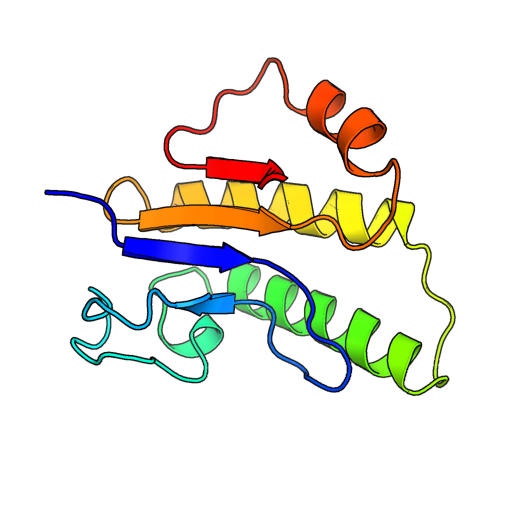A . GLY A 1 89 ? -9.401 2.599 10.112 1.00 95.56 89 GLY A CA 1
ATOM 742 C C . GLY A 1 89 ? -8.346 3.019 11.146 1.00 95.56 89 GLY A C 1
ATOM 743 O O . GLY A 1 89 ? -7.153 2.740 11.049 1.00 95.56 89 GLY A O 1
ATOM 744 N N . ARG A 1 90 ? -8.791 3.750 12.174 1.00 95.31 90 ARG A N 1
ATOM 745 C CA . ARG A 1 90 ? -7.909 4.491 13.103 1.00 95.31 90 ARG A CA 1
ATOM 746 C C . ARG A 1 90 ? -7.133 3.622 14.097 1.00 95.31 90 ARG A C 1
ATOM 748 O O . ARG A 1 90 ? -6.294 4.152 14.826 1.00 95.31 90 ARG A O 1
ATOM 755 N N . GLN A 1 91 ? -7.430 2.326 14.178 1.00 94.56 91 GLN A N 1
ATOM 756 C CA . GLN A 1 91 ? -6.661 1.394 15.010 1.00 94.56 91 GLN A CA 1
ATOM 757 C C . GLN A 1 91 ? -5.269 1.129 14.423 1.00 94.56 91 GLN A C 1
ATOM 759 O O . GLN A 1 91 ? -4.355 0.756 15.161 1.00 94.56 91 GLN A O 1
ATOM 764 N N . TYR A 1 92 ? -5.098 1.404 13.131 1.00 96.25 92 TYR A N 1
ATOM 765 C CA . TYR A 1 92 ? -3.881 1.166 12.378 1.00 96.25 92 TYR A CA 1
ATOM 766 C C . TYR A 1 92 ? -3.344 2.467 11.777 1.00 96.25 92 TYR A C 1
ATOM 768 O O . TYR A 1 92 ? -4.079 3.434 11.565 1.00 96.25 92 TYR A O 1
ATOM 776 N N . ALA A 1 93 ? -2.041 2.486 11.525 1.00 97.19 93 ALA A N 1
ATOM 777 C CA . ALA A 1 93 ? -1.353 3.529 10.782 1.00 97.19 93 ALA A CA 1
ATOM 778 C C . ALA A 1 93 ? -0.498 2.867 9.703 1.00 97.19 93 ALA A C 1
ATOM 780 O O . ALA A 1 93 ? 0.473 2.174 10.020 1.00 97.19 93 ALA A O 1
ATOM 781 N N . VAL A 1 94 ? -0.879 3.071 8.446 1.00 97.69 94 VAL A N 1
ATOM 782 C CA . VAL A 1 94 ? -0.200 2.512 7.279 1.00 97.69 94 VAL A CA 1
ATOM 783 C C . VAL A 1 94 ? 0.891 3.472 6.812 1.00 97.69 94 VAL A C 1
ATOM 785 O O . VAL A 1 94 ? 0.668 4.675 6.663 1.00 97.69 94 VAL A O 1
ATOM 788 N N . HIS A 1 95 ? 2.083 2.938 6.569 1.00 97.19 95 HIS A N 1
ATOM 789 C CA . HIS A 1 95 ? 3.201 3.677 6.002 1.00 97.19 95 HIS A CA 1
ATOM 790 C C . HIS A 1 95 ? 3.674 3.008 4.716 1.00 97.19 95 HIS A C 1
ATOM 792 O O . HIS A 1 95 ? 4.169 1.885 4.769 1.00 97.19 95 HIS A O 1
ATOM 798 N N . TYR A 1 96 ? 3.539 3.693 3.583 1.00 96.94 96 TYR A N 1
ATOM 799 C CA . TYR A 1 96 ? 4.058 3.214 2.303 1.00 96.94 96 TYR A CA 1
ATOM 800 C C . TYR A 1 96 ? 5.528 3.603 2.119 1.00 96.94 96 TYR A C 1
ATOM 802 O O . TYR A 1 96 ? 5.876 4.760 2.357 1.00 96.94 96 TYR A O 1
ATOM 810 N N . PHE A 1 97 ? 6.371 2.674 1.669 1.00 95.00 97 PHE A N 1
ATOM 811 C CA . PHE A 1 97 ? 7.747 2.982 1.267 1.00 95.00 97 PHE A CA 1
ATOM 812 C C . PHE A 1 97 ? 7.878 2.880 -0.244 1.00 95.00 97 PHE A C 1
ATOM 814 O O . PHE A 1 97 ? 7.587 1.835 -0.829 1.00 95.00 97 PHE A O 1
ATOM 821 N N . PHE A 1 98 ? 8.330 3.967 -0.865 1.00 93.31 98 PHE A N 1
ATOM 822 C CA . PHE A 1 98 ? 8.585 3.977 -2.299 1.00 93.31 98 PHE A CA 1
ATOM 823 C C . PHE A 1 98 ? 9.784 3.095 -2.637 1.00 93.31 98 PHE A C 1
ATOM 825 O O . PHE A 1 98 ? 10.850 3.208 -2.031 1.00 93.31 98 PHE A O 1
ATOM 832 N N . THR A 1 99 ? 9.627 2.246 -3.647 1.00 87.38 99 THR A N 1
ATOM 833 C CA . THR A 1 99 ? 10.712 1.386 -4.124 1.00 87.38 99 THR A CA 1
ATOM 834 C C . THR A 1 99 ? 11.694 2.159 -5.007 1.00 87.38 99 THR A C 1
ATOM 836 O O . THR A 1 99 ? 12.878 1.828 -5.052 1.00 87.38 99 THR A O 1
ATOM 839 N N . PHE A 1 100 ? 11.237 3.209 -5.701 1.00 85.31 100 PHE A N 1
ATOM 840 C CA . PHE A 1 100 ? 12.045 3.942 -6.672 1.00 85.31 100 PHE A CA 1
ATOM 841 C C . PHE A 1 100 ? 12.336 5.400 -6.285 1.00 85.31 100 PHE A C 1
ATOM 843 O O . PHE A 1 100 ? 11.464 6.173 -5.873 1.00 85.31 100 PHE A O 1
ATOM 850 N N . ALA A 1 101 ? 13.584 5.823 -6.507 1.00 85.19 101 ALA A N 1
ATOM 851 C CA . ALA A 1 101 ? 14.008 7.196 -6.268 1.00 85.19 101 ALA A CA 1
ATOM 852 C C . ALA A 1 101 ? 13.229 8.180 -7.160 1.00 85.19 101 ALA A C 1
ATOM 854 O O . ALA A 1 101 ? 13.235 8.095 -8.384 1.00 85.19 101 ALA A O 1
ATOM 855 N N . GLY A 1 102 ? 12.560 9.150 -6.537 1.00 86.31 102 GLY A N 1
ATOM 856 C CA . GLY A 1 102 ? 11.750 10.154 -7.234 1.00 86.31 102 GLY A CA 1
ATOM 857 C C . GLY A 1 102 ? 10.271 9.788 -7.401 1.00 86.31 102 GLY A C 1
ATOM 858 O O . GLY A 1 102 ? 9.464 10.700 -7.600 1.00 86.31 102 GLY A O 1
ATOM 859 N N . ALA A 1 103 ? 9.880 8.518 -7.211 1.00 89.81 103 ALA A N 1
ATOM 860 C CA . ALA A 1 103 ? 8.474 8.093 -7.211 1.00 89.81 103 ALA A CA 1
ATOM 861 C C . ALA A 1 103 ? 7.641 8.876 -6.195 1.00 89.81 103 ALA A C 1
ATOM 863 O O . ALA A 1 103 ? 6.562 9.372 -6.523 1.00 89.81 103 ALA A O 1
ATOM 864 N N . ARG A 1 104 ? 8.210 9.114 -5.009 1.00 91.12 104 ARG A N 1
ATOM 865 C CA . ARG A 1 104 ? 7.591 9.928 -3.962 1.00 91.12 104 ARG A CA 1
ATOM 866 C C . ARG A 1 104 ? 7.153 11.307 -4.448 1.00 91.12 104 ARG A C 1
ATOM 868 O O . ARG A 1 104 ? 6.014 11.708 -4.225 1.00 91.12 104 ARG A O 1
ATOM 875 N N . ALA A 1 105 ? 8.052 12.046 -5.098 1.00 90.25 105 ALA A N 1
ATOM 876 C CA . ALA A 1 105 ? 7.768 13.409 -5.545 1.00 90.25 105 ALA A CA 1
ATOM 877 C C . ALA A 1 105 ? 6.683 13.436 -6.630 1.00 90.25 105 ALA A C 1
ATOM 879 O O . ALA A 1 105 ? 5.845 14.335 -6.637 1.00 90.25 105 ALA A O 1
ATOM 880 N N . LYS A 1 106 ? 6.678 12.431 -7.514 1.00 90.94 106 LYS A N 1
ATOM 881 C CA . LYS A 1 106 ? 5.672 12.293 -8.569 1.00 90.94 106 LYS A CA 1
ATOM 882 C C . LYS A 1 106 ? 4.294 11.958 -8.010 1.00 90.94 106 LYS A C 1
ATOM 884 O O . LYS A 1 106 ? 3.312 12.534 -8.459 1.00 90.94 106 LYS A O 1
ATOM 889 N N . TRP A 1 107 ? 4.211 11.010 -7.080 1.00 93.19 107 TRP A N 1
ATOM 890 C CA . TRP A 1 107 ? 2.927 10.425 -6.697 1.00 93.19 107 TRP A CA 1
ATOM 891 C C . TRP A 1 107 ? 2.245 11.132 -5.533 1.00 93.19 107 TRP A C 1
ATOM 893 O O . TRP A 1 107 ? 1.019 11.212 -5.525 1.00 93.19 107 TRP A O 1
ATOM 903 N N . LEU A 1 108 ? 2.987 11.733 -4.598 1.00 90.81 108 LEU A N 1
ATOM 904 C CA . LEU A 1 108 ? 2.359 12.449 -3.480 1.00 90.81 108 LEU A CA 1
ATOM 905 C C . LEU A 1 108 ? 1.493 13.634 -3.928 1.00 90.81 108 LEU A C 1
ATOM 907 O O . LEU A 1 108 ? 0.504 13.946 -3.270 1.00 90.81 108 LEU A O 1
ATOM 911 N N . THR A 1 109 ? 1.820 14.268 -5.054 1.00 90.94 109 THR A N 1
ATOM 912 C CA . THR A 1 109 ? 1.011 15.363 -5.611 1.00 90.94 109 THR A CA 1
ATOM 913 C C . THR A 1 109 ? -0.355 14.884 -6.101 1.00 90.94 109 THR A C 1
ATOM 915 O O . THR A 1 109 ? -1.316 15.641 -6.036 1.00 90.94 109 THR A O 1
ATOM 918 N N . THR A 1 110 ? -0.475 13.621 -6.524 1.00 90.31 110 THR A N 1
ATOM 919 C CA . THR A 1 110 ? -1.732 13.058 -7.050 1.00 90.31 110 THR A CA 1
ATOM 920 C C . THR A 1 110 ? -2.792 12.810 -5.978 1.00 90.31 110 THR A C 1
ATOM 922 O O . THR A 1 110 ? -3.960 12.627 -6.303 1.00 90.31 110 THR A O 1
ATOM 925 N N . VAL A 1 111 ? -2.401 12.830 -4.702 1.00 89.75 111 VAL A N 1
ATOM 926 C CA . VAL A 1 111 ? -3.285 12.561 -3.557 1.00 89.75 111 VAL A CA 1
ATOM 927 C C . VAL A 1 111 ? -3.340 13.721 -2.561 1.00 89.75 111 VAL A C 1
ATOM 929 O O . VAL A 1 111 ? -3.835 13.549 -1.448 1.00 89.75 111 VAL A O 1
ATOM 932 N N . ALA A 1 112 ? -2.819 14.894 -2.932 1.00 88.69 112 ALA A N 1
ATOM 933 C CA . ALA A 1 112 ? -2.713 16.046 -2.037 1.00 88.69 112 ALA A CA 1
ATOM 934 C C . ALA A 1 112 ? -4.082 16.551 -1.541 1.00 88.69 112 ALA A C 1
ATOM 936 O O . ALA A 1 112 ? -4.209 16.918 -0.374 1.00 88.69 112 ALA A O 1
ATOM 937 N N . ASP A 1 113 ? -5.103 16.501 -2.400 1.00 91.44 113 ASP A N 1
ATOM 938 C CA . ASP A 1 113 ? -6.452 17.011 -2.112 1.00 91.44 113 ASP A CA 1
ATOM 939 C C . ASP A 1 113 ? -7.384 15.969 -1.464 1.00 91.44 113 ASP A C 1
ATOM 941 O O . ASP A 1 113 ? -8.539 16.256 -1.156 1.00 91.44 113 ASP A O 1
ATOM 945 N N . ASP A 1 114 ? -6.888 14.752 -1.231 1.00 91.69 114 ASP A N 1
ATOM 946 C CA . ASP A 1 114 ? -7.625 13.647 -0.623 1.00 91.69 114 ASP A CA 1
ATOM 947 C C . ASP A 1 114 ? -6.918 13.243 0.684 1.00 91.69 114 ASP A C 1
ATOM 949 O O . ASP A 1 114 ? -5.969 12.454 0.680 1.00 91.69 114 ASP A O 1
ATOM 953 N N . PRO A 1 115 ? -7.286 13.806 1.843 1.00 89.94 115 PRO A N 1
ATOM 954 C CA . PRO A 1 115 ? -6.638 13.450 3.097 1.00 89.94 115 PRO A CA 1
ATOM 955 C C . PRO A 1 115 ? -7.002 12.017 3.518 1.00 89.94 115 PRO A C 1
ATOM 957 O O . PRO A 1 115 ? -8.171 11.646 3.589 1.00 89.94 115 PRO A O 1
ATOM 960 N N . CYS A 1 116 ? -5.994 11.219 3.879 1.00 94.75 116 CYS A N 1
ATOM 961 C CA . CYS A 1 116 ? -6.169 9.876 4.441 1.00 94.75 116 CYS A CA 1
ATOM 962 C C . CYS A 1 116 ? -5.531 9.818 5.843 1.00 94.75 116 CYS A C 1
ATOM 964 O O . CYS A 1 116 ? -4.329 9.579 5.967 1.00 94.75 116 CYS A O 1
ATOM 966 N N . PRO A 1 117 ? -6.284 10.117 6.921 1.00 94.38 117 PRO A N 1
ATOM 967 C CA . PRO A 1 117 ? -5.732 10.149 8.273 1.00 94.38 117 PRO A CA 1
ATOM 968 C C . PRO A 1 117 ? -5.156 8.795 8.700 1.00 94.38 117 PRO A C 1
ATOM 970 O O . PRO A 1 117 ? -5.803 7.767 8.539 1.00 94.38 117 PRO A O 1
ATOM 973 N N . GLY A 1 118 ? -3.960 8.809 9.292 1.00 93.12 118 GLY A N 1
ATOM 974 C CA . GLY A 1 118 ? -3.238 7.595 9.700 1.00 93.12 118 GLY A CA 1
ATOM 975 C C . GLY A 1 118 ? -2.300 7.046 8.623 1.00 93.12 118 GLY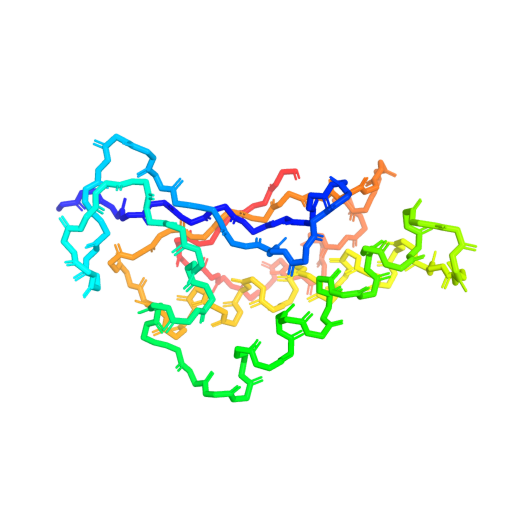 A C 1
ATOM 976 O O . GLY A 1 118 ? -1.331 6.374 8.970 1.00 93.12 118 GLY A O 1
ATOM 977 N N . TRP A 1 119 ? -2.521 7.414 7.358 1.00 97.62 119 TRP A N 1
ATOM 978 C CA . TRP A 1 119 ? -1.648 7.052 6.250 1.00 97.62 119 TRP A CA 1
ATOM 979 C C . TRP A 1 119 ? -0.481 8.029 6.105 1.00 97.62 119 TRP A C 1
ATOM 981 O O . TRP A 1 119 ? -0.639 9.246 6.227 1.00 97.62 119 TRP A O 1
ATOM 991 N N . THR A 1 120 ? 0.697 7.494 5.799 1.00 96.06 120 THR A N 1
ATOM 992 C CA . THR A 1 120 ? 1.907 8.262 5.481 1.00 96.06 120 THR A CA 1
ATOM 993 C C . THR A 1 120 ? 2.730 7.538 4.414 1.00 96.06 120 THR A C 1
ATOM 995 O O . THR A 1 120 ? 2.516 6.353 4.173 1.00 96.06 120 THR A O 1
ATOM 998 N N . ALA A 1 121 ? 3.676 8.234 3.779 1.00 94.69 121 ALA A N 1
ATOM 999 C CA . ALA A 1 121 ? 4.617 7.604 2.855 1.00 94.69 121 ALA A CA 1
ATOM 1000 C C . ALA A 1 121 ? 6.003 8.271 2.868 1.00 94.69 121 ALA A C 1
ATOM 1002 O O . ALA A 1 121 ? 6.095 9.497 3.047 1.00 94.69 121 ALA A O 1
ATOM 1003 N N . SER A 1 122 ? 7.063 7.482 2.657 1.00 90.69 122 SER A N 1
ATOM 1004 C CA . SER A 1 122 ? 8.461 7.943 2.567 1.00 90.69 122 SER A CA 1
ATOM 1005 C C . SER A 1 122 ? 9.241 7.338 1.409 1.00 90.69 122 SER A C 1
ATOM 1007 O O . SER A 1 122 ? 8.871 6.244 0.934 1.00 90.69 122 SER A O 1
#

Radius of gyration: 14.01 Å; Cα contacts (8 Å, |Δi|>4): 202; chains: 1; bounding box: 26×30×39 Å

Nearest PDB structures (foldseek):
  4poo-assembly1_A  TM=6.161E-01  e=5.487E-01  Bacillus spizizenii str. W23
  3dh0-assembly1_A  TM=6.862E-01  e=1.154E+00  Aquifex aeolicu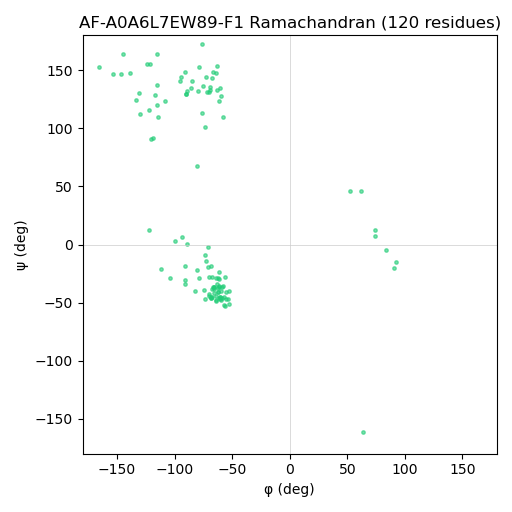s
  2yxe-assembly1_B  TM=4.807E-01  e=9.005E-01  Methanocaldococcus jannaschii DSM 2661
  5kpc-assembly1_B  TM=5.617E-01  e=4.504E+00  Thalictrum flavum subsp. glaucum
  5koc-assembly1_A  TM=6.566E-01  e=8.366E+00  Thalictrum flavum subsp. glaucum

pLDDT: mean 91.39, std 5.93, range [69.56, 98.12]

Mean predicted aligned error: 3.63 Å

Solvent-accessible surface area (backbone atoms only — not comparable to full-atom values): 6946 Å² total; per-residue (Å²): 132,84,51,48,45,36,39,38,39,75,45,88,86,34,59,52,33,54,40,58,39,66,89,41,55,39,92,77,80,63,41,54,60,52,75,66,38,68,79,58,49,82,60,57,68,70,59,39,54,51,48,44,55,51,14,41,54,50,26,37,30,72,69,69,76,44,92,71,64,59,63,62,49,41,49,50,51,53,53,50,43,49,51,50,26,62,62,56,32,80,63,34,26,29,34,33,49,56,85,45,94,63,43,56,72,64,46,54,65,79,46,65,93,57,86,56,85,55,46,49,73,90

Foldseek 3Di:
DAAWEWEADADQQDLDGIWTDQVAQDPQPRDHGDDPCLVRAPDDPVLSVLSSVLNVVVNCVSVVNDDDDLLVSQLSSLVSQLVVLVRNDPNYAYEYERPDDPSCVVRCVVCVVPDRPSYYYD

Sequence (122 aa):
MKPYRVRFMAEVGCEYALWGDPWRPCPASGDHDVEDLEHVLPVSDDLRDRILAWADRYRRYDGGERELDMWDFDGRGMHMSRELQRELGRQYAVHYFFTFAGARAKWLTTVADDPCPGWTAS